Protein AF-A0A937SDA1-F1 (afdb_monomer_lite)

Radius of gyration: 24.27 Å; chains: 1; bounding box: 44×46×71 Å

pLDDT: mean 84.0, std 7.07, range [52.81, 93.88]

Sequence (87 aa):
MNRIMLKALAYGFTLGTIFFVIAPLGLGISLIESLKPVLVPGVFLAQGILGNTTGIGSIVFALVLNVTVYTIFYTILFSGIFSLRKK

Foldseek 3Di:
DDPVVVVVVVVVVVVVVVCVVVVVVVVVVVVVVVCCCVPQVLLVVLCVVVNPDPDPVSVVSSVVSRVVVVVVVVVVVVVVVVVVVVD

Structure (mmCIF, N/CA/C/O backbone):
data_AF-A0A937SDA1-F1
#
_entry.id   AF-A0A937SDA1-F1
#
loop_
_atom_site.group_PDB
_atom_site.id
_atom_site.type_symbol
_atom_site.label_atom_id
_atom_site.label_alt_id
_atom_site.label_comp_id
_atom_site.label_asym_id
_atom_site.label_entity_id
_atom_site.label_seq_id
_atom_site.pdbx_PDB_ins_code
_atom_site.Cartn_x
_atom_site.Cartn_y
_atom_site.Cartn_z
_atom_site.occupancy
_atom_site.B_iso_or_equiv
_atom_site.auth_seq_id
_atom_site.auth_comp_id
_atom_site.auth_asym_id
_atom_site.auth_atom_id
_atom_site.pdbx_PDB_model_num
ATOM 1 N N . MET A 1 1 ? 16.698 28.188 -40.430 1.00 59.88 1 MET A N 1
ATOM 2 C CA . MET A 1 1 ? 17.001 27.366 -39.235 1.00 59.88 1 MET A CA 1
ATOM 3 C C . MET A 1 1 ? 17.876 26.196 -39.662 1.00 59.88 1 MET A C 1
ATOM 5 O O . MET A 1 1 ? 17.528 25.537 -40.633 1.00 59.88 1 MET A O 1
ATOM 9 N N . ASN A 1 2 ? 19.034 25.984 -39.031 1.00 84.88 2 ASN A N 1
ATOM 10 C CA . ASN A 1 2 ? 19.992 24.974 -39.497 1.00 84.88 2 ASN A CA 1
ATOM 11 C C . ASN A 1 2 ? 19.440 23.545 -39.281 1.00 84.88 2 ASN A C 1
ATOM 13 O O . ASN A 1 2 ? 18.766 23.293 -38.280 1.00 84.88 2 ASN A O 1
ATOM 17 N N . ARG A 1 3 ? 19.724 22.599 -40.190 1.00 82.31 3 ARG A N 1
ATOM 18 C CA . ARG A 1 3 ? 19.186 21.215 -40.161 1.00 82.31 3 ARG A CA 1
ATOM 19 C C . ARG A 1 3 ? 19.464 20.495 -38.836 1.00 82.31 3 ARG A C 1
ATOM 21 O O . ARG A 1 3 ? 18.645 19.706 -38.376 1.00 82.31 3 ARG A O 1
ATOM 28 N N . ILE A 1 4 ? 20.612 20.782 -38.228 1.00 88.50 4 ILE A N 1
ATOM 29 C CA . ILE A 1 4 ? 21.043 20.224 -36.939 1.00 88.50 4 ILE A CA 1
ATOM 30 C C . ILE A 1 4 ? 20.138 20.721 -35.804 1.00 88.50 4 ILE A C 1
ATOM 32 O O . ILE A 1 4 ? 19.712 19.938 -34.963 1.00 88.50 4 ILE A O 1
ATOM 36 N N . MET A 1 5 ? 19.778 22.003 -35.836 1.00 88.88 5 MET A N 1
ATOM 37 C CA . MET A 1 5 ? 18.924 22.645 -34.837 1.00 88.88 5 MET A CA 1
ATOM 38 C C . MET A 1 5 ? 17.496 22.081 -34.874 1.00 88.88 5 MET A C 1
ATOM 40 O O . MET A 1 5 ? 16.912 21.811 -33.832 1.00 88.88 5 MET A O 1
ATOM 44 N N . LEU A 1 6 ? 16.965 21.820 -36.076 1.00 89.19 6 LEU A N 1
ATOM 45 C CA . LEU A 1 6 ? 15.657 21.182 -36.255 1.00 89.19 6 LEU A CA 1
ATOM 46 C C . LEU A 1 6 ? 15.643 19.744 -35.707 1.00 89.19 6 LEU A C 1
ATOM 48 O O . LEU A 1 6 ? 14.693 19.345 -35.042 1.00 89.19 6 LEU A O 1
ATOM 52 N N . LYS A 1 7 ? 16.711 18.972 -35.954 1.00 86.88 7 LYS A N 1
ATOM 53 C CA . LYS A 1 7 ? 16.851 17.608 -35.423 1.00 86.88 7 LYS A CA 1
ATOM 54 C C . LYS A 1 7 ? 16.957 17.607 -33.901 1.00 86.88 7 LYS A C 1
ATOM 56 O O . LYS A 1 7 ? 16.252 16.843 -33.257 1.00 86.88 7 LYS A O 1
ATOM 61 N N . ALA A 1 8 ? 17.791 18.475 -33.331 1.00 89.12 8 ALA A N 1
ATOM 62 C CA . ALA A 1 8 ? 17.930 18.603 -31.883 1.00 89.12 8 ALA A CA 1
ATOM 63 C C . ALA A 1 8 ? 16.596 18.972 -31.215 1.00 89.12 8 ALA A C 1
ATOM 65 O O . ALA A 1 8 ? 16.235 18.374 -30.205 1.00 89.12 8 ALA A O 1
ATOM 66 N N . LEU A 1 9 ? 15.829 19.884 -31.823 1.00 90.69 9 LEU A N 1
ATOM 67 C CA . LEU A 1 9 ? 14.493 20.246 -31.354 1.00 90.69 9 LEU A CA 1
ATOM 68 C C . LEU A 1 9 ? 13.523 19.056 -31.412 1.00 90.69 9 LEU A C 1
ATOM 70 O O . LEU A 1 9 ? 12.828 18.797 -30.437 1.00 90.69 9 LEU A O 1
ATOM 74 N N . ALA A 1 10 ? 13.505 18.304 -32.517 1.00 91.06 10 ALA A N 1
ATOM 75 C CA . ALA A 1 10 ? 12.642 17.132 -32.663 1.00 91.06 10 ALA A CA 1
ATOM 76 C C . ALA A 1 10 ? 12.986 16.017 -31.658 1.00 91.06 10 ALA A C 1
ATOM 78 O O . ALA A 1 10 ? 12.089 15.443 -31.039 1.00 91.06 10 ALA A O 1
ATOM 79 N N . TYR A 1 11 ? 14.276 15.738 -31.444 1.00 93.25 11 TYR A N 1
ATOM 80 C CA . TYR A 1 11 ? 14.718 14.748 -30.458 1.00 93.25 11 TYR A CA 1
ATOM 81 C C . TYR A 1 11 ? 14.424 15.195 -29.025 1.00 93.25 11 TYR A C 1
ATOM 83 O O . TYR A 1 11 ? 13.899 14.405 -28.244 1.00 93.25 11 TYR A O 1
ATOM 91 N N . GLY A 1 12 ? 14.698 16.460 -28.693 1.00 91.94 12 GLY A N 1
ATOM 92 C CA . GLY A 1 12 ? 14.400 17.029 -27.378 1.00 91.94 12 GLY A CA 1
ATOM 93 C C . GLY A 1 12 ? 12.903 17.051 -27.078 1.00 91.94 12 GLY A C 1
ATOM 94 O O . G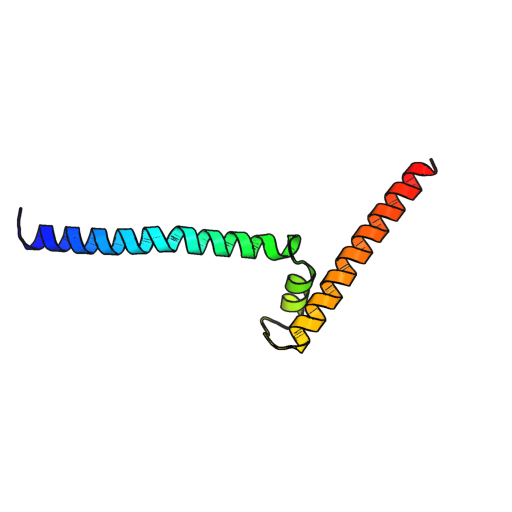LY A 1 12 ? 12.498 16.689 -25.978 1.00 91.94 12 GLY A O 1
ATOM 95 N N . PHE A 1 13 ? 12.074 17.386 -28.070 1.00 93.00 13 PHE A N 1
ATOM 96 C CA . PHE A 1 13 ? 10.619 17.334 -27.943 1.00 93.00 13 PHE A CA 1
ATOM 97 C C . PHE A 1 13 ? 10.129 15.902 -27.706 1.00 93.00 13 PHE A C 1
ATOM 99 O O . PHE A 1 13 ? 9.374 15.668 -26.771 1.00 93.00 13 PHE A O 1
ATOM 106 N N . THR A 1 14 ? 10.625 14.931 -28.478 1.00 93.50 14 THR A N 1
ATOM 107 C CA . THR A 1 14 ? 10.243 13.515 -28.331 1.00 93.50 14 THR A CA 1
ATOM 108 C C . THR A 1 14 ? 10.629 12.963 -26.954 1.00 93.50 14 THR A C 1
ATOM 110 O O . THR A 1 14 ? 9.802 12.353 -26.279 1.00 93.50 14 THR A O 1
ATOM 113 N N . LEU A 1 15 ? 11.859 13.221 -26.498 1.00 93.88 15 LEU A N 1
ATOM 114 C CA . LEU A 1 15 ? 12.314 12.865 -25.148 1.00 93.88 15 LEU A CA 1
ATOM 115 C C . LEU A 1 15 ? 11.476 13.555 -24.067 1.00 93.88 15 LEU A C 1
ATOM 117 O O . LEU A 1 15 ? 11.054 12.906 -23.112 1.00 93.88 15 LEU A O 1
ATOM 121 N N . GLY A 1 16 ? 11.195 14.848 -24.239 1.00 92.12 16 GLY A N 1
ATOM 122 C CA . GLY A 1 16 ? 10.352 15.621 -23.333 1.00 92.12 16 GLY A CA 1
ATOM 123 C C . GLY A 1 16 ? 8.948 15.034 -23.204 1.00 92.12 16 GLY A C 1
ATOM 124 O O . GLY A 1 16 ? 8.465 14.862 -22.089 1.00 92.12 16 GLY A O 1
ATOM 125 N N . THR A 1 17 ? 8.317 14.645 -24.315 1.00 92.12 17 THR A N 1
ATOM 126 C CA . THR A 1 17 ? 7.002 13.990 -24.305 1.00 92.12 17 THR A CA 1
ATOM 127 C C . THR A 1 17 ? 7.042 12.644 -23.585 1.00 92.12 17 THR A C 1
ATOM 129 O O . THR A 1 17 ? 6.157 12.364 -22.782 1.00 92.12 17 THR A O 1
ATOM 132 N N . ILE A 1 18 ? 8.076 11.827 -23.812 1.00 93.31 18 ILE A N 1
ATOM 133 C CA . ILE A 1 18 ? 8.229 10.535 -23.128 1.00 93.31 18 ILE A CA 1
ATOM 134 C C . ILE A 1 18 ? 8.322 10.738 -21.610 1.00 93.31 18 ILE A C 1
ATOM 136 O O . ILE A 1 18 ? 7.578 10.109 -20.858 1.00 93.31 18 IL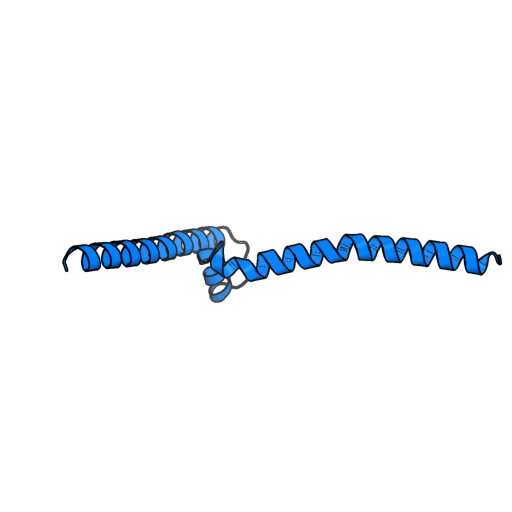E A O 1
ATOM 140 N N . PHE A 1 19 ? 9.174 11.655 -21.146 1.00 90.31 19 PHE A N 1
ATOM 141 C CA . PHE A 1 19 ? 9.285 11.951 -19.715 1.00 90.31 19 PHE A CA 1
ATOM 142 C C . PHE A 1 19 ? 8.001 12.540 -19.133 1.00 90.31 19 PHE A C 1
ATOM 144 O O . PHE A 1 19 ? 7.617 12.181 -18.022 1.00 90.31 19 PHE A O 1
ATOM 151 N N . PHE A 1 20 ? 7.310 13.394 -19.887 1.00 90.25 20 PHE A N 1
ATOM 152 C CA . PHE A 1 20 ? 6.049 13.990 -19.459 1.00 90.25 20 PHE A CA 1
ATOM 153 C C . PHE A 1 20 ? 4.932 12.953 -19.287 1.00 90.25 20 PHE A C 1
ATOM 155 O O . PHE A 1 20 ? 4.089 13.109 -18.412 1.00 90.25 20 PHE A O 1
ATOM 162 N N . VAL A 1 21 ? 4.937 11.874 -20.073 1.00 89.94 21 VAL A N 1
ATOM 163 C CA . VAL A 1 21 ? 3.983 10.763 -19.919 1.00 89.94 21 VAL A CA 1
ATOM 164 C C . VAL A 1 21 ? 4.368 9.843 -18.757 1.00 89.94 21 VAL A C 1
ATOM 166 O O . VAL A 1 21 ? 3.497 9.379 -18.025 1.00 89.94 21 VAL A O 1
ATOM 169 N N . ILE A 1 22 ? 5.662 9.585 -18.550 1.00 90.19 22 ILE A N 1
ATOM 170 C CA . ILE A 1 22 ? 6.134 8.666 -17.501 1.00 90.19 22 ILE A CA 1
ATOM 171 C C . ILE A 1 22 ? 6.049 9.296 -16.103 1.00 90.19 22 ILE A C 1
ATOM 173 O O . ILE A 1 22 ? 5.717 8.604 -15.140 1.00 90.19 22 ILE A O 1
ATOM 177 N N . ALA A 1 23 ? 6.318 10.597 -15.964 1.00 86.00 23 ALA A N 1
ATOM 178 C CA . ALA A 1 23 ? 6.379 11.253 -14.656 1.00 86.00 23 ALA A CA 1
ATOM 179 C C . ALA A 1 23 ? 5.060 11.170 -13.846 1.00 86.00 23 ALA A C 1
ATOM 181 O O . ALA A 1 23 ? 5.122 10.800 -12.670 1.00 86.00 23 ALA A O 1
ATOM 182 N N . PRO A 1 24 ? 3.866 11.411 -14.428 1.00 84.62 24 PRO A N 1
ATOM 183 C CA . PRO A 1 24 ? 2.593 11.222 -13.732 1.00 84.62 24 PRO A CA 1
ATOM 184 C C . PRO A 1 24 ? 2.329 9.765 -13.343 1.00 84.62 24 PRO A C 1
ATOM 186 O O . PRO A 1 24 ? 1.755 9.515 -12.287 1.00 84.62 24 PRO A O 1
ATOM 189 N N . LEU A 1 25 ? 2.765 8.798 -14.159 1.00 87.88 25 LEU A N 1
ATOM 190 C CA . LEU A 1 25 ? 2.613 7.372 -13.851 1.00 87.88 25 LEU A CA 1
ATOM 191 C C . LEU A 1 25 ? 3.467 6.979 -12.640 1.00 87.88 25 LEU A C 1
ATOM 193 O O . LEU A 1 25 ? 2.970 6.322 -11.729 1.00 87.88 25 LEU A O 1
ATOM 197 N N . GLY A 1 26 ? 4.720 7.440 -12.589 1.00 86.56 26 GLY A N 1
ATOM 198 C CA . GLY A 1 26 ? 5.596 7.233 -11.434 1.00 86.56 26 GLY A CA 1
ATOM 199 C C . GLY A 1 26 ? 5.048 7.872 -10.154 1.00 86.56 26 GLY A C 1
ATOM 200 O O . GLY A 1 26 ? 5.055 7.236 -9.102 1.00 86.56 26 GLY A O 1
ATOM 201 N N . LEU A 1 27 ? 4.507 9.092 -10.251 1.00 86.06 27 LEU A N 1
ATOM 202 C CA . LEU A 1 27 ? 3.845 9.777 -9.132 1.00 86.06 27 LEU A CA 1
ATOM 203 C C . LEU A 1 27 ? 2.562 9.070 -8.675 1.00 86.06 27 LEU A C 1
ATOM 205 O O . LEU A 1 27 ? 2.295 8.988 -7.479 1.00 86.06 27 LEU A O 1
ATOM 209 N N . GLY A 1 28 ? 1.766 8.541 -9.605 1.00 84.56 28 GLY A N 1
ATOM 210 C CA . GLY A 1 28 ? 0.560 7.785 -9.273 1.00 84.56 28 GLY A CA 1
ATOM 211 C C . GLY A 1 28 ? 0.881 6.498 -8.513 1.00 84.56 28 GLY A C 1
ATOM 212 O O . GLY A 1 28 ? 0.239 6.192 -7.509 1.00 84.56 28 GLY A O 1
ATOM 213 N N . ILE A 1 29 ? 1.913 5.773 -8.950 1.00 85.50 29 ILE A N 1
ATOM 214 C CA . ILE A 1 29 ? 2.362 4.542 -8.289 1.00 85.50 29 ILE A CA 1
ATOM 215 C C . ILE A 1 29 ? 2.909 4.847 -6.893 1.00 85.50 29 ILE A C 1
ATOM 217 O O . ILE A 1 29 ? 2.521 4.171 -5.941 1.00 85.50 29 ILE A O 1
ATOM 221 N N . SER A 1 30 ? 3.746 5.879 -6.74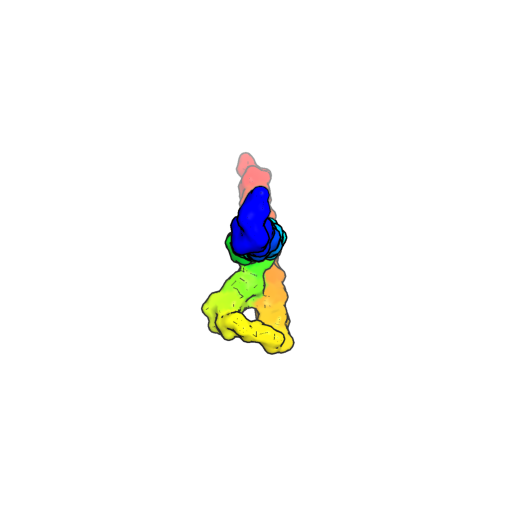3 1.00 84.00 30 SER A N 1
ATOM 222 C CA . SER A 1 30 ? 4.299 6.242 -5.432 1.00 84.00 30 SER A CA 1
ATOM 223 C C . SER A 1 30 ? 3.213 6.686 -4.450 1.00 84.00 30 SER A C 1
ATOM 225 O O . SER A 1 30 ? 3.263 6.330 -3.272 1.00 84.00 30 SER A O 1
ATOM 227 N N . LEU A 1 31 ? 2.182 7.387 -4.930 1.00 84.38 31 LEU A N 1
ATOM 228 C CA . LEU A 1 31 ? 1.030 7.764 -4.118 1.00 84.38 31 LEU A CA 1
ATOM 229 C C . LEU A 1 31 ? 0.245 6.529 -3.649 1.00 84.38 31 LEU A C 1
ATOM 231 O O . LEU A 1 31 ? -0.023 6.400 -2.454 1.00 84.38 31 LEU A O 1
ATOM 235 N N . ILE A 1 32 ? -0.063 5.582 -4.541 1.00 81.56 32 ILE A N 1
ATOM 236 C CA . ILE A 1 32 ? -0.735 4.321 -4.172 1.00 81.56 32 ILE A CA 1
ATOM 237 C C . ILE A 1 32 ? 0.112 3.518 -3.177 1.00 81.56 32 ILE A C 1
ATOM 239 O O . ILE A 1 32 ? -0.416 2.975 -2.206 1.00 81.56 32 ILE A O 1
ATOM 243 N N . GLU A 1 33 ? 1.425 3.458 -3.383 1.00 81.00 33 GLU A N 1
ATOM 244 C CA . GLU A 1 33 ? 2.343 2.746 -2.499 1.00 81.00 33 GLU A CA 1
ATOM 245 C C . GLU A 1 33 ? 2.453 3.400 -1.117 1.00 81.00 33 GLU A C 1
ATOM 247 O O . GLU A 1 33 ? 2.472 2.697 -0.110 1.00 81.00 33 GLU A O 1
ATOM 252 N N . SER A 1 34 ? 2.415 4.731 -1.034 1.00 81.19 34 SER A N 1
ATOM 253 C CA . SER A 1 34 ? 2.344 5.436 0.252 1.00 81.19 34 SER A CA 1
ATOM 254 C C . SER A 1 34 ? 1.018 5.217 0.990 1.00 81.19 34 SER A C 1
ATOM 256 O O . SER A 1 34 ? 0.988 5.228 2.219 1.00 81.19 34 SER A O 1
ATOM 258 N N . LEU A 1 35 ? -0.076 4.981 0.256 1.00 81.00 35 LEU A N 1
ATOM 259 C CA . LEU A 1 35 ? -1.407 4.734 0.815 1.00 81.00 35 LEU A CA 1
ATOM 260 C C . LEU A 1 35 ? -1.676 3.256 1.126 1.00 81.00 35 LEU A C 1
ATOM 262 O O . LEU A 1 35 ? -2.634 2.965 1.845 1.00 81.00 35 LEU A O 1
ATOM 266 N N . LYS A 1 36 ? -0.843 2.317 0.649 1.00 78.88 36 LYS A N 1
ATOM 267 C CA . LYS A 1 36 ? -0.941 0.876 0.967 1.00 78.88 36 LYS A CA 1
ATOM 268 C C . LYS A 1 36 ? -1.180 0.585 2.458 1.00 78.88 36 LYS A C 1
ATOM 270 O O . LYS A 1 36 ? -2.041 -0.249 2.726 1.00 78.88 36 LYS A O 1
ATOM 275 N N . PRO A 1 37 ? -0.497 1.234 3.426 1.00 76.31 37 PRO A N 1
ATOM 276 C CA . PRO A 1 37 ? -0.712 0.970 4.850 1.00 76.31 37 PRO A CA 1
ATOM 277 C C . PRO A 1 37 ? -2.138 1.275 5.323 1.00 76.31 37 PRO A C 1
ATOM 279 O O . PRO A 1 37 ? -2.612 0.655 6.268 1.00 76.31 37 PRO A O 1
ATOM 282 N N . VAL A 1 38 ? -2.820 2.219 4.670 1.00 77.25 38 VAL A N 1
ATOM 283 C CA . VAL A 1 38 ? -4.182 2.643 5.021 1.00 77.25 38 VAL A CA 1
ATOM 284 C C . VAL A 1 38 ? -5.223 1.856 4.227 1.00 77.25 38 VAL A C 1
ATOM 286 O O . VAL A 1 38 ? -6.223 1.411 4.783 1.00 77.25 38 VAL A O 1
ATOM 289 N N . LEU A 1 39 ? -4.989 1.672 2.926 1.00 74.12 39 LEU A N 1
ATOM 290 C CA . LEU A 1 39 ? -5.927 1.004 2.023 1.00 74.12 39 LEU A CA 1
ATOM 291 C C . LEU A 1 39 ? -5.924 -0.516 2.195 1.00 74.12 39 LEU A C 1
ATOM 293 O O . LEU A 1 39 ? -6.963 -1.154 2.054 1.00 74.12 39 LEU A O 1
ATOM 297 N N . VAL A 1 40 ? -4.755 -1.106 2.453 1.00 78.88 40 VAL A N 1
ATOM 298 C CA . VAL A 1 40 ? -4.579 -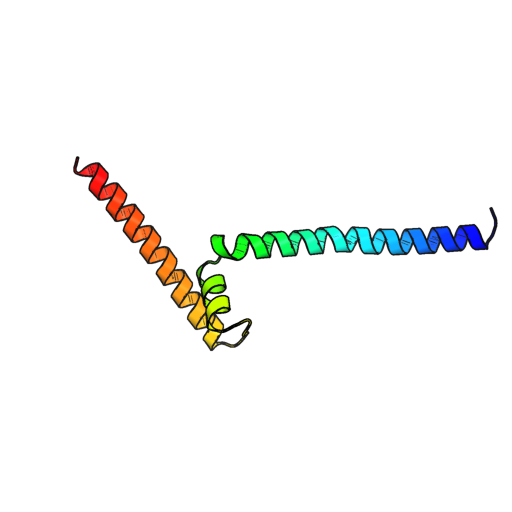2.558 2.535 1.00 78.88 40 VAL A CA 1
ATOM 299 C C . VAL A 1 40 ? -3.566 -2.910 3.638 1.00 78.88 40 VAL A C 1
ATOM 301 O O . VAL A 1 40 ? -2.484 -3.441 3.355 1.00 78.88 40 VAL A O 1
ATOM 304 N N . PRO A 1 41 ? -3.896 -2.636 4.915 1.00 81.25 41 PRO A N 1
ATOM 305 C CA . PRO A 1 41 ? -2.979 -2.834 6.038 1.00 81.25 41 PRO A CA 1
ATOM 306 C C . PRO A 1 41 ? -2.496 -4.284 6.150 1.00 81.25 41 PRO A C 1
ATOM 308 O O . PRO A 1 41 ? -1.326 -4.522 6.440 1.00 81.25 41 PRO A O 1
ATOM 311 N N . GLY A 1 42 ? -3.354 -5.266 5.846 1.00 82.44 42 GLY A N 1
ATOM 312 C CA . GLY A 1 42 ? -2.971 -6.680 5.862 1.00 82.44 42 GLY A CA 1
ATOM 313 C C . GLY A 1 42 ? -1.877 -7.042 4.853 1.00 82.44 42 GLY A C 1
ATOM 314 O O . GLY A 1 42 ? -0.981 -7.819 5.172 1.00 82.44 42 GLY A O 1
ATOM 315 N N . VAL A 1 43 ? -1.898 -6.437 3.660 1.00 81.62 43 VAL A N 1
ATOM 316 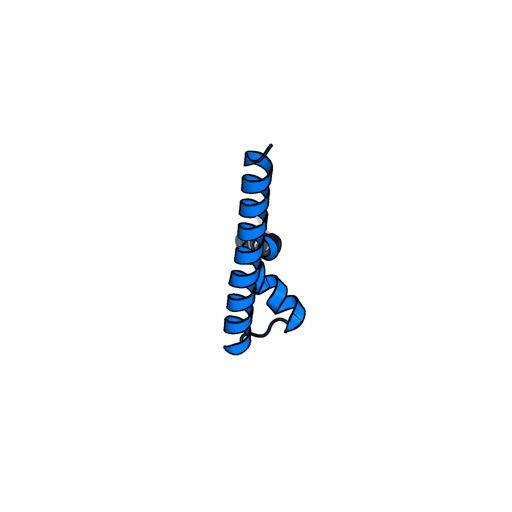C CA . VAL A 1 43 ? -0.864 -6.649 2.631 1.00 81.62 43 VAL A CA 1
ATOM 317 C C . VAL A 1 43 ? 0.435 -5.947 3.011 1.00 81.62 43 VAL A C 1
ATOM 319 O O . VAL A 1 43 ? 1.506 -6.517 2.821 1.00 81.62 43 VAL A O 1
ATOM 322 N N . PHE A 1 44 ? 0.357 -4.745 3.587 1.00 83.94 44 PHE A N 1
ATOM 323 C CA . PHE A 1 44 ? 1.536 -4.033 4.081 1.00 83.94 44 PHE A CA 1
ATOM 324 C C . PHE A 1 44 ? 2.248 -4.815 5.198 1.00 83.94 44 PHE A C 1
ATOM 326 O O . PHE A 1 44 ? 3.457 -5.030 5.135 1.00 83.94 44 PHE A O 1
ATOM 333 N N . LEU A 1 45 ? 1.493 -5.322 6.177 1.00 83.81 45 LEU A N 1
ATOM 334 C CA . LEU A 1 45 ? 2.034 -6.148 7.260 1.00 83.81 45 LEU A CA 1
ATOM 335 C C . LEU A 1 45 ? 2.599 -7.477 6.745 1.00 83.81 45 LEU A C 1
ATOM 337 O O . LEU A 1 45 ? 3.682 -7.885 7.159 1.00 83.81 45 LEU A O 1
ATOM 341 N N . ALA A 1 46 ? 1.910 -8.131 5.806 1.00 85.50 46 ALA A N 1
ATOM 342 C CA . ALA A 1 46 ? 2.408 -9.353 5.181 1.00 85.50 46 ALA A CA 1
ATOM 343 C C . ALA A 1 46 ? 3.736 -9.128 4.446 1.00 85.50 46 ALA A C 1
ATOM 345 O O . ALA A 1 46 ? 4.646 -9.941 4.590 1.00 85.50 46 ALA A O 1
ATOM 346 N N . GLN A 1 47 ? 3.875 -8.014 3.717 1.00 84.25 47 GLN A N 1
ATOM 347 C CA . GLN A 1 47 ? 5.126 -7.635 3.049 1.00 84.25 47 GLN A CA 1
ATOM 348 C C . GLN A 1 47 ? 6.255 -7.364 4.049 1.00 84.25 47 GLN A C 1
ATOM 350 O O . GLN A 1 47 ? 7.397 -7.728 3.782 1.00 84.25 47 GLN A O 1
ATOM 355 N N . GLY A 1 48 ? 5.949 -6.784 5.214 1.00 83.31 48 GLY A N 1
ATOM 356 C CA . GLY A 1 48 ? 6.930 -6.581 6.283 1.00 83.31 48 GLY A CA 1
ATOM 357 C C . GLY A 1 48 ? 7.453 -7.882 6.908 1.00 83.31 48 GLY A C 1
ATOM 358 O O . GLY A 1 48 ? 8.605 -7.930 7.325 1.00 83.31 48 GLY A O 1
ATOM 359 N N . ILE A 1 49 ? 6.633 -8.940 6.954 1.00 84.12 49 ILE A N 1
ATOM 360 C CA . ILE A 1 49 ? 6.991 -10.229 7.578 1.00 84.12 49 ILE A CA 1
ATOM 361 C C . ILE A 1 49 ? 7.620 -11.197 6.568 1.00 84.12 49 ILE A C 1
ATOM 363 O O . ILE A 1 49 ? 8.634 -11.826 6.853 1.00 84.12 49 ILE A O 1
ATOM 367 N N . LEU A 1 50 ? 7.002 -11.345 5.394 1.00 83.06 50 LEU A N 1
ATOM 368 C CA . LEU A 1 50 ? 7.361 -12.350 4.387 1.00 83.06 50 LEU A CA 1
ATOM 369 C C . LEU A 1 50 ? 8.209 -11.783 3.237 1.00 83.06 50 LEU A C 1
ATOM 371 O O . LEU A 1 50 ? 8.573 -12.522 2.321 1.00 83.06 50 LEU A O 1
ATOM 375 N N . GLY A 1 51 ? 8.491 -10.478 3.240 1.00 79.06 51 GLY A N 1
ATOM 376 C CA . GLY A 1 51 ? 9.083 -9.783 2.099 1.00 79.06 51 GLY A CA 1
ATOM 377 C C . GLY A 1 51 ? 8.123 -9.673 0.907 1.00 79.06 51 GLY A C 1
ATOM 378 O O . GLY A 1 51 ? 6.944 -10.026 0.982 1.00 79.06 51 GLY A O 1
ATOM 379 N N . ASN A 1 52 ? 8.627 -9.188 -0.232 1.00 78.50 52 ASN A N 1
ATOM 380 C CA . ASN A 1 52 ? 7.843 -9.026 -1.463 1.00 78.50 52 ASN A CA 1
ATOM 381 C C . ASN A 1 52 ? 7.663 -10.362 -2.214 1.00 78.50 52 ASN A C 1
ATOM 383 O O . ASN A 1 52 ? 8.140 -10.537 -3.335 1.00 78.50 52 ASN A O 1
ATOM 387 N N . THR A 1 53 ? 7.020 -11.334 -1.567 1.00 76.50 53 THR A N 1
ATOM 388 C CA . THR A 1 53 ? 6.758 -12.668 -2.118 1.00 76.50 53 THR A CA 1
ATOM 389 C C . THR A 1 53 ? 5.367 -12.734 -2.753 1.00 76.50 53 THR A C 1
ATOM 391 O O . THR A 1 53 ? 4.369 -12.352 -2.145 1.00 76.50 53 THR A O 1
ATOM 394 N N . THR A 1 54 ? 5.274 -13.248 -3.982 1.00 75.06 54 THR A N 1
ATOM 395 C CA . THR A 1 54 ? 4.030 -13.330 -4.780 1.00 75.06 54 THR A CA 1
ATOM 396 C C . THR A 1 54 ? 3.392 -14.726 -4.787 1.00 75.06 54 THR A C 1
ATOM 398 O O . THR A 1 54 ? 2.627 -15.071 -5.686 1.00 75.06 54 THR A O 1
ATOM 401 N N . GLY A 1 55 ? 3.700 -15.556 -3.788 1.00 83.56 55 GLY A N 1
ATOM 402 C CA . GLY A 1 55 ? 3.152 -16.907 -3.674 1.00 83.56 55 GLY A CA 1
ATOM 403 C C . GLY A 1 55 ? 1.691 -16.931 -3.211 1.00 83.56 55 GLY A C 1
ATOM 404 O O . GLY A 1 55 ? 1.229 -16.054 -2.491 1.00 83.56 55 GLY A O 1
ATOM 405 N N . ILE A 1 56 ? 0.963 -17.999 -3.541 1.00 84.19 56 ILE A N 1
ATOM 406 C CA . ILE A 1 56 ? -0.426 -18.197 -3.077 1.00 84.19 56 ILE A CA 1
ATOM 407 C C . ILE A 1 56 ? -0.511 -18.111 -1.541 1.00 84.19 56 ILE A C 1
ATOM 409 O O . ILE A 1 56 ? -1.438 -17.514 -0.999 1.00 84.19 56 ILE A O 1
ATOM 413 N N . GLY A 1 57 ? 0.499 -18.633 -0.835 1.00 82.69 57 GLY A N 1
ATOM 414 C CA . GLY A 1 57 ? 0.583 -18.552 0.625 1.00 82.69 57 GLY A CA 1
ATOM 415 C C . GLY A 1 57 ? 0.686 -17.122 1.167 1.00 82.69 57 GLY A C 1
ATOM 416 O O . GLY A 1 57 ? 0.044 -16.819 2.169 1.00 82.69 57 GLY A O 1
ATOM 417 N N . SER A 1 58 ? 1.420 -16.222 0.500 1.00 83.25 58 SER A N 1
ATOM 418 C CA . SER A 1 58 ? 1.527 -14.823 0.942 1.00 83.25 58 SER A CA 1
ATOM 419 C C . SER A 1 58 ? 0.234 -14.047 0.689 1.00 83.25 58 SER A C 1
ATOM 421 O O . SER A 1 58 ? -0.130 -13.200 1.503 1.00 83.25 58 SER A O 1
ATOM 423 N N . ILE A 1 59 ? -0.513 -14.389 -0.367 1.00 84.31 59 ILE A N 1
ATOM 424 C CA . ILE A 1 59 ? -1.845 -13.827 -0.643 1.00 84.31 59 ILE A CA 1
ATOM 425 C C . ILE A 1 59 ? -2.837 -14.233 0.452 1.00 84.31 59 ILE A C 1
ATOM 427 O O . ILE A 1 59 ? -3.512 -13.374 1.021 1.00 84.31 59 ILE A O 1
ATOM 431 N N . VAL A 1 60 ? -2.907 -15.528 0.779 1.00 87.12 60 VAL A N 1
ATOM 432 C CA . VAL A 1 60 ? -3.798 -16.036 1.837 1.00 87.12 60 VAL A CA 1
ATOM 433 C C . VAL A 1 60 ? -3.429 -15.421 3.188 1.00 87.12 60 VAL A C 1
ATOM 435 O O . VAL A 1 60 ? -4.305 -14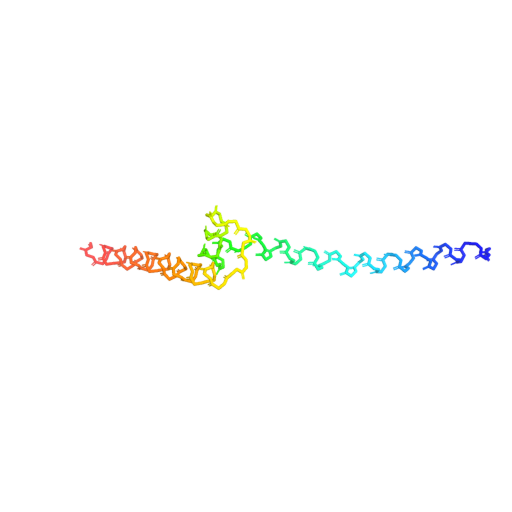.947 3.908 1.00 87.12 60 VAL A O 1
ATOM 438 N N . PHE A 1 61 ? -2.136 -15.353 3.507 1.00 86.00 61 PHE A N 1
ATOM 439 C CA . PHE A 1 61 ? -1.647 -14.736 4.737 1.00 86.00 61 PHE A CA 1
ATOM 440 C C . PHE A 1 61 ? -2.007 -13.246 4.834 1.00 86.00 61 PHE A C 1
ATOM 442 O O . PHE A 1 61 ? -2.525 -12.797 5.857 1.00 86.00 61 PHE A O 1
ATOM 449 N N . ALA A 1 62 ? -1.809 -12.484 3.754 1.00 86.19 62 ALA A N 1
ATOM 450 C CA . ALA A 1 62 ? -2.185 -11.076 3.696 1.00 86.19 62 ALA A CA 1
ATOM 451 C C . ALA A 1 62 ? -3.694 -10.865 3.872 1.00 86.19 62 ALA A C 1
ATOM 453 O O . ALA A 1 62 ? -4.104 -9.917 4.540 1.00 86.19 62 ALA A O 1
ATOM 454 N N . LEU A 1 63 ? -4.519 -11.754 3.313 1.00 86.38 63 LEU A N 1
ATOM 455 C CA . LEU A 1 63 ? -5.973 -11.694 3.434 1.00 86.38 63 LEU A CA 1
ATOM 456 C C . LEU A 1 63 ? -6.430 -11.943 4.879 1.00 86.38 63 LEU A C 1
ATOM 458 O O . LEU A 1 63 ? -7.232 -11.171 5.405 1.00 86.38 63 LEU A O 1
ATOM 462 N N . VAL A 1 64 ? -5.857 -12.948 5.550 1.00 88.50 64 VAL A N 1
ATOM 463 C CA . VAL A 1 64 ? -6.112 -13.232 6.975 1.00 88.50 64 VAL A CA 1
ATOM 464 C C . VAL A 1 64 ? -5.695 -12.054 7.857 1.00 88.50 64 VAL A C 1
ATOM 466 O O . VAL A 1 64 ? -6.462 -11.637 8.729 1.00 88.50 64 VAL A O 1
ATOM 469 N N . LEU A 1 65 ? -4.517 -11.472 7.613 1.00 87.56 65 LEU A N 1
ATOM 470 C CA . LEU A 1 65 ? -4.071 -10.279 8.334 1.00 87.56 65 LEU A CA 1
ATOM 471 C C . LEU A 1 65 ? -5.019 -9.101 8.119 1.00 87.56 65 LEU A C 1
ATOM 473 O O . LEU A 1 65 ? -5.340 -8.401 9.074 1.00 87.56 65 LEU A O 1
ATOM 477 N N . ASN A 1 66 ? -5.516 -8.907 6.897 1.00 87.00 66 ASN A N 1
ATOM 478 C CA . ASN A 1 66 ? -6.437 -7.816 6.599 1.00 87.00 66 ASN A CA 1
ATOM 479 C C . ASN A 1 66 ? -7.744 -7.966 7.386 1.00 87.00 66 ASN A C 1
ATOM 481 O O . ASN A 1 66 ? -8.160 -7.042 8.082 1.00 87.00 66 ASN A O 1
ATOM 485 N N . VAL A 1 67 ? -8.349 -9.157 7.348 1.00 86.69 67 VAL A N 1
ATOM 486 C CA . VAL A 1 67 ? -9.567 -9.464 8.115 1.00 86.69 67 VAL A CA 1
ATOM 487 C C . VAL A 1 67 ? -9.336 -9.255 9.612 1.00 86.69 67 VAL A C 1
ATOM 489 O O . VAL A 1 67 ? -10.171 -8.651 10.286 1.00 86.69 67 VAL A O 1
ATOM 492 N N . THR A 1 68 ? -8.190 -9.700 10.131 1.00 88.56 68 THR A N 1
ATOM 493 C CA . THR A 1 68 ? -7.834 -9.557 11.550 1.00 88.56 68 THR A CA 1
ATOM 494 C C . THR A 1 68 ? -7.729 -8.089 11.958 1.00 88.56 68 THR A C 1
ATOM 496 O O . THR A 1 68 ? -8.349 -7.680 12.938 1.00 88.56 68 THR A O 1
ATOM 499 N N . VAL A 1 69 ? -7.006 -7.273 11.184 1.00 88.00 69 VAL A N 1
ATOM 500 C CA . VAL A 1 69 ? -6.832 -5.838 11.460 1.00 88.00 69 VAL A CA 1
ATOM 501 C C . VAL A 1 69 ? -8.178 -5.115 11.466 1.00 88.00 69 VAL A C 1
ATOM 503 O O . VAL A 1 69 ? -8.478 -4.395 12.420 1.00 88.00 69 VAL A O 1
ATOM 506 N N . TYR A 1 70 ? -9.024 -5.343 10.456 1.00 86.81 70 TYR A N 1
ATOM 507 C CA . TYR A 1 70 ? -10.347 -4.720 10.417 1.00 86.81 70 TYR A CA 1
ATOM 508 C C . TYR A 1 70 ? -11.240 -5.198 11.563 1.00 86.81 70 TYR A C 1
ATOM 510 O O . TYR A 1 70 ? -11.903 -4.378 12.189 1.00 86.81 70 TYR A O 1
ATOM 518 N N . THR A 1 71 ? -11.224 -6.487 11.904 1.00 87.69 71 THR A N 1
ATOM 519 C CA . THR A 1 71 ? -12.029 -7.024 13.014 1.00 87.69 71 THR A CA 1
ATOM 520 C C . THR A 1 71 ? -11.633 -6.397 14.349 1.00 87.69 71 THR A C 1
ATOM 522 O O . THR A 1 71 ? -12.505 -6.008 15.127 1.00 87.69 71 THR A O 1
ATOM 525 N N . ILE A 1 72 ? -10.331 -6.233 14.606 1.00 87.62 72 ILE A N 1
ATOM 526 C CA . ILE A 1 72 ? -9.828 -5.553 15.807 1.00 87.62 72 ILE A CA 1
ATOM 527 C C . ILE A 1 72 ? -10.295 -4.097 15.820 1.00 87.62 72 ILE A C 1
ATOM 529 O O . ILE A 1 72 ? -10.848 -3.641 16.820 1.00 87.62 72 ILE A O 1
ATOM 533 N N . PHE A 1 73 ? -10.133 -3.383 14.705 1.00 86.38 73 PHE A N 1
ATOM 534 C CA . PHE A 1 73 ? -10.554 -1.989 14.592 1.00 86.38 73 PHE A CA 1
ATOM 535 C C . PHE A 1 73 ? -12.060 -1.818 14.845 1.00 86.38 73 PHE A C 1
ATOM 537 O O . PHE A 1 73 ? -12.462 -0.989 15.662 1.00 86.38 73 PHE A O 1
ATOM 544 N N . TYR A 1 74 ? -12.896 -2.658 14.228 1.00 85.56 74 TYR A N 1
ATOM 545 C CA . TYR A 1 74 ? -14.342 -2.672 14.457 1.00 85.56 74 TYR A CA 1
ATOM 546 C C . TYR A 1 74 ? -14.700 -3.001 15.905 1.00 85.56 74 TYR A C 1
ATOM 548 O O . TYR A 1 74 ? -15.581 -2.362 16.476 1.00 85.56 74 TYR A O 1
ATOM 556 N N . THR A 1 75 ? -14.007 -3.958 16.522 1.00 88.94 75 THR A N 1
ATOM 557 C CA . THR A 1 75 ? -14.245 -4.341 17.920 1.00 88.94 75 THR A CA 1
ATOM 558 C C . THR A 1 75 ? -13.917 -3.192 18.871 1.00 88.94 75 THR A C 1
ATOM 560 O O . THR A 1 75 ? -14.692 -2.909 19.785 1.00 88.94 75 THR A O 1
ATOM 563 N N . ILE A 1 76 ? -12.807 -2.485 18.640 1.00 88.25 76 ILE A N 1
ATOM 564 C CA . ILE A 1 76 ? -12.411 -1.312 19.430 1.00 88.25 76 ILE A CA 1
ATOM 565 C C . ILE A 1 76 ? -13.434 -0.187 19.266 1.00 88.25 76 ILE A C 1
ATOM 567 O O . ILE A 1 76 ? -13.875 0.377 20.267 1.00 88.25 76 ILE A O 1
ATOM 571 N N . LEU A 1 77 ? -13.854 0.115 18.033 1.00 85.69 77 LEU A N 1
ATOM 572 C CA . LEU A 1 77 ? -14.880 1.128 17.782 1.00 85.69 77 LEU A CA 1
ATOM 573 C C . LEU A 1 77 ? -16.200 0.774 18.464 1.00 85.69 77 LEU A C 1
ATOM 575 O O . LEU A 1 77 ? -16.781 1.613 19.149 1.00 85.69 77 LEU A O 1
ATOM 579 N N . PHE A 1 78 ? -16.654 -0.471 18.325 1.00 85.50 78 PHE A N 1
ATOM 580 C CA . PHE A 1 78 ? -17.893 -0.923 18.943 1.00 85.50 78 PHE A CA 1
ATOM 581 C C . PHE A 1 78 ? -17.817 -0.852 20.472 1.00 85.50 78 PHE A C 1
ATOM 583 O O . PHE A 1 78 ? -18.724 -0.320 21.107 1.00 85.50 78 PHE A O 1
ATOM 590 N N . SER A 1 79 ? -16.710 -1.311 21.063 1.00 86.06 79 SER A N 1
ATOM 591 C CA . SER A 1 79 ? -16.454 -1.218 22.504 1.00 86.06 79 SER A CA 1
ATOM 592 C C . SER A 1 79 ? -16.433 0.235 22.993 1.00 86.06 79 SER A C 1
ATOM 594 O O . SER A 1 79 ? -17.077 0.561 23.990 1.00 86.06 79 SER A O 1
ATOM 596 N N . GLY A 1 80 ? -15.773 1.136 22.260 1.00 83.88 80 GLY A N 1
ATOM 597 C CA . GLY A 1 80 ? -15.738 2.567 22.567 1.00 83.88 80 GLY A CA 1
ATOM 598 C C . GLY A 1 80 ? -17.125 3.211 22.530 1.00 83.88 80 GLY A C 1
ATOM 599 O O . GLY A 1 80 ? -17.514 3.886 23.483 1.00 83.88 80 GLY A O 1
ATOM 600 N N . ILE A 1 81 ? -17.908 2.943 21.482 1.00 82.50 81 ILE A N 1
ATOM 601 C CA . ILE A 1 81 ? -19.289 3.434 21.351 1.00 82.50 81 ILE A CA 1
ATOM 602 C C . ILE A 1 81 ? -20.162 2.904 22.496 1.00 82.50 81 ILE A C 1
ATOM 604 O O . ILE A 1 81 ? -20.923 3.658 23.102 1.00 82.50 81 ILE A O 1
ATOM 608 N N . PHE A 1 82 ? -20.043 1.618 22.831 1.00 76.44 82 PHE A N 1
ATOM 609 C CA . PHE A 1 82 ? -20.838 1.009 23.897 1.00 76.44 82 PHE A CA 1
ATOM 610 C C . PHE A 1 82 ? -20.450 1.527 25.288 1.00 76.44 82 PHE A C 1
ATOM 612 O O . PHE A 1 82 ? -21.312 1.697 26.149 1.00 76.44 82 PHE A O 1
ATOM 619 N N . SER A 1 83 ? -19.162 1.805 25.502 1.00 75.56 83 SER A N 1
ATOM 620 C CA . SER A 1 83 ? -18.643 2.423 26.724 1.00 75.56 83 SER A CA 1
ATOM 621 C C . SER A 1 83 ? -19.157 3.856 26.893 1.00 75.56 83 SER A C 1
ATOM 623 O O . SER A 1 83 ? -19.615 4.221 27.973 1.00 75.56 83 SER A O 1
ATOM 625 N N . LEU A 1 84 ? -19.180 4.644 25.811 1.00 71.50 84 LEU A N 1
ATOM 626 C CA . LEU A 1 84 ? -19.740 6.000 25.806 1.00 71.50 84 LEU A CA 1
ATOM 627 C C . LEU A 1 84 ? -21.255 6.018 26.044 1.00 71.50 84 LEU A C 1
ATOM 629 O O . LEU A 1 84 ? -21.745 6.931 26.690 1.00 71.50 84 LEU A O 1
ATOM 633 N N . ARG A 1 85 ? -21.992 5.005 25.572 1.00 69.12 85 ARG A N 1
ATOM 634 C CA . ARG A 1 85 ? -23.448 4.889 25.774 1.00 69.12 85 ARG A CA 1
ATOM 635 C C . ARG A 1 85 ? -23.848 4.515 27.209 1.00 69.12 85 ARG A C 1
ATOM 637 O O . ARG A 1 85 ? -25.005 4.688 27.576 1.00 69.12 85 ARG A O 1
ATOM 644 N N . LYS A 1 86 ? -22.934 3.932 27.993 1.00 60.50 86 LYS A N 1
ATOM 645 C CA . LYS A 1 86 ? -23.185 3.517 29.386 1.00 60.50 86 LYS A CA 1
ATOM 646 C C . LYS A 1 86 ? -22.933 4.623 30.422 1.00 60.50 86 LYS A C 1
ATOM 648 O O . LYS A 1 86 ? -23.245 4.395 31.589 1.00 60.50 86 LYS A O 1
ATOM 653 N N . LYS A 1 87 ? -22.350 5.758 30.025 1.00 52.81 87 LYS A N 1
ATOM 654 C CA . LYS A 1 87 ? -22.235 6.974 30.845 1.00 52.81 87 LYS A CA 1
ATOM 655 C C . LYS A 1 87 ? -23.390 7.918 30.548 1.00 52.81 87 LYS A C 1
ATOM 657 O O . LYS A 1 87 ? -23.783 8.622 31.499 1.00 52.81 87 LYS A O 1
#

Secondary structure (DSSP, 8-state):
--HHHHHHHHHHHHHHHHHHHHHHHHHHHHHHHHHHHHH-HHHHHHHHHH-S--SHHHHHHHHHHHHHHHHHHHHHHHHHHHHHHT-